Protein AF-A0A351FI81-F1 (afdb_monomer_lite)

pLDDT: mean 90.52, std 5.74, range [72.06, 97.44]

Fo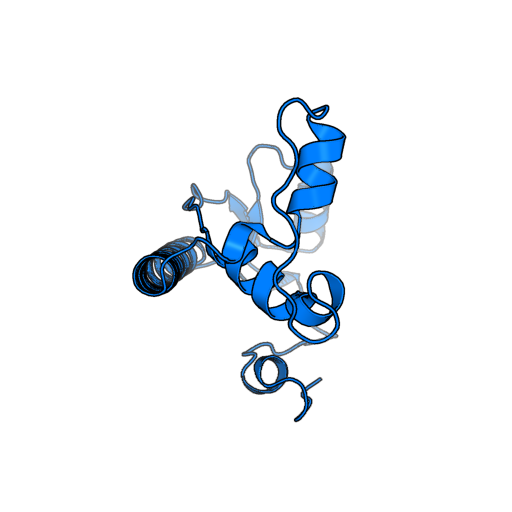ldseek 3Di:
DADPVDPCRVPDPDDDDPPDQQLPFEDEDEPPDDVVVVVVCVVSNHRYDHADDQDDDDAPQVQQVLLVVCVCVQQPVNNDHDDQDPPDDPVVSCVNSVNPSNVPDDPVRNVVRVVVVVVSVVSRVVRCPPGD

Secondary structure (DSSP, 8-state):
--BTTBHHHHS------TT--GGG-EEEE-TTS-HHHHHHHHHTT-EEEEPPPPP----SHHHHHHHHHTHHHHSGGGPPPPPPPTT--HHHHHHHTTTTTTTTS-HHHHHHHHHHHHHHHHHHHHHTTT--

Radius of gyration: 21.52 Å; chains: 1; bounding box: 47×40×48 Å

Sequence (132 aa):
GASEKDPASITAPFHFDPNADISEYTIGYDEEAPEEFLDQLRDMGVRLTEMPEIPRGSSNSLGVDSSAAFDFHVSPDGEEPEPIPEGLEPREARRRGRFRRGRDVLALDYVQSQRRRLILMKEMQEVMDGFD

Structure (mmCIF, N/CA/C/O backbone):
data_AF-A0A351FI81-F1
#
_entry.id   AF-A0A351FI81-F1
#
loop_
_atom_site.group_PDB
_atom_site.id
_atom_site.type_symbol
_atom_site.label_atom_id
_atom_site.label_alt_id
_atom_site.label_comp_id
_atom_site.label_asym_id
_atom_site.label_entity_id
_atom_site.label_seq_id
_atom_site.pdbx_PDB_ins_code
_atom_site.Cartn_x
_atom_site.Cartn_y
_atom_site.Cartn_z
_atom_site.occupancy
_atom_site.B_iso_or_equiv
_atom_site.auth_seq_id
_atom_site.auth_comp_id
_atom_site.auth_asym_id
_atom_site.auth_atom_id
_atom_site.pdbx_PDB_model_num
ATOM 1 N N . GLY A 1 1 ? -8.900 -17.637 -2.680 1.00 72.62 1 GLY A N 1
ATOM 2 C CA . GLY A 1 1 ? -8.629 -19.078 -2.499 1.00 72.62 1 GLY A CA 1
ATOM 3 C C . GLY A 1 1 ? -7.234 -19.380 -3.005 1.00 72.62 1 GLY A C 1
ATOM 4 O O . GLY A 1 1 ? -6.797 -18.684 -3.912 1.00 72.62 1 GLY A O 1
ATOM 5 N N . ALA A 1 2 ? -6.544 -20.354 -2.411 1.00 84.62 2 ALA A N 1
ATOM 6 C CA . ALA A 1 2 ? -5.162 -20.692 -2.763 1.00 84.62 2 ALA A CA 1
ATOM 7 C C . ALA A 1 2 ? -5.049 -21.328 -4.163 1.00 84.62 2 ALA A C 1
ATOM 9 O O . ALA A 1 2 ? -5.944 -22.052 -4.601 1.00 84.62 2 ALA A O 1
ATOM 10 N N . SER A 1 3 ? -3.939 -21.064 -4.851 1.00 87.00 3 SER A N 1
ATOM 11 C CA . SER A 1 3 ? -3.622 -21.553 -6.194 1.00 87.00 3 SER A CA 1
ATOM 12 C C . SER A 1 3 ? -2.135 -21.884 -6.297 1.00 87.00 3 SER A C 1
ATOM 14 O O . SER A 1 3 ? -1.286 -21.035 -6.048 1.00 87.00 3 SER A O 1
ATOM 16 N N . GLU A 1 4 ? -1.797 -23.087 -6.760 1.00 90.25 4 GLU A N 1
ATOM 17 C CA . GLU A 1 4 ? -0.400 -23.494 -6.999 1.00 90.25 4 GLU A CA 1
ATOM 18 C C . GLU A 1 4 ? 0.305 -22.649 -8.072 1.00 90.25 4 GLU A C 1
ATOM 20 O O . GLU A 1 4 ? 1.530 -22.564 -8.102 1.00 90.25 4 GLU A O 1
ATOM 25 N N . LYS A 1 5 ? -0.469 -21.997 -8.949 1.00 91.06 5 LYS A N 1
ATOM 26 C CA . LYS A 1 5 ? 0.050 -21.102 -9.994 1.00 91.06 5 LYS A CA 1
ATOM 27 C C . LYS A 1 5 ? 0.334 -19.688 -9.490 1.00 91.06 5 LYS A C 1
ATOM 29 O O . LYS A 1 5 ? 0.895 -18.891 -10.234 1.00 91.06 5 LYS A O 1
ATOM 34 N N . ASP A 1 6 ? -0.070 -19.379 -8.262 1.00 88.06 6 ASP A N 1
ATOM 35 C CA . ASP A 1 6 ? 0.184 -18.103 -7.606 1.00 88.06 6 ASP A CA 1
ATOM 36 C C . ASP A 1 6 ? 0.756 -18.364 -6.204 1.00 88.06 6 ASP A C 1
ATOM 38 O O . ASP A 1 6 ? -0.003 -18.508 -5.241 1.00 88.06 6 ASP A O 1
ATOM 42 N N . PRO A 1 7 ? 2.092 -18.418 -6.062 1.00 86.75 7 PRO A N 1
ATOM 43 C CA . PRO A 1 7 ? 2.737 -18.674 -4.779 1.00 86.75 7 PRO A CA 1
ATOM 44 C C . PRO A 1 7 ? 2.311 -17.705 -3.668 1.00 86.75 7 PRO A C 1
ATOM 46 O O . PRO A 1 7 ? 2.260 -18.107 -2.506 1.00 86.75 7 PRO A O 1
ATOM 49 N N . ALA A 1 8 ? 1.960 -16.457 -4.007 1.00 85.38 8 ALA A N 1
ATOM 50 C CA . ALA A 1 8 ? 1.520 -15.468 -3.025 1.00 85.38 8 ALA A CA 1
ATOM 51 C C . ALA A 1 8 ? 0.157 -15.827 -2.408 1.00 85.38 8 ALA A C 1
ATOM 53 O O . ALA A 1 8 ? -0.114 -15.479 -1.262 1.00 85.38 8 ALA A O 1
ATOM 54 N N . SER A 1 9 ? -0.682 -16.572 -3.132 1.00 82.69 9 SER A N 1
ATOM 55 C CA . SER A 1 9 ? -1.987 -17.031 -2.642 1.00 82.69 9 SER A CA 1
ATOM 56 C C . SER A 1 9 ? -1.908 -18.188 -1.639 1.00 82.69 9 SER A C 1
ATOM 58 O O . SER A 1 9 ? -2.879 -18.447 -0.931 1.00 82.69 9 SER A O 1
ATOM 60 N N . ILE A 1 10 ? -0.773 -18.894 -1.577 1.00 83.88 10 ILE A N 1
ATOM 61 C CA . ILE A 1 10 ? -0.554 -20.030 -0.666 1.00 83.88 10 ILE A CA 1
ATOM 62 C C . ILE A 1 10 ? -0.067 -19.535 0.696 1.00 83.88 10 ILE A C 1
ATOM 64 O O . ILE A 1 10 ? -0.421 -20.094 1.729 1.00 83.88 10 ILE A O 1
ATOM 68 N N . THR A 1 11 ? 0.753 -18.485 0.698 1.00 81.00 11 THR A N 1
ATOM 69 C CA . THR A 1 11 ? 1.370 -17.932 1.908 1.00 81.00 11 THR A CA 1
ATOM 70 C C . THR A 1 11 ? 0.577 -16.780 2.523 1.00 81.00 11 THR A C 1
ATOM 72 O O . THR A 1 11 ? 1.016 -16.229 3.530 1.00 81.00 11 THR A O 1
ATOM 75 N N . ALA A 1 12 ? -0.566 -16.403 1.940 1.00 77.56 12 ALA A N 1
ATOM 76 C CA . ALA A 1 12 ? -1.411 -15.329 2.447 1.00 77.56 12 ALA A CA 1
ATOM 77 C C . ALA A 1 12 ? -2.018 -15.706 3.816 1.00 77.56 12 ALA A C 1
ATOM 79 O O . ALA A 1 12 ? -2.827 -16.634 3.880 1.00 77.56 12 ALA A O 1
ATOM 80 N N . PRO A 1 13 ? -1.696 -14.984 4.907 1.00 72.06 13 PRO A N 1
ATOM 81 C CA . PRO A 1 13 ? -2.223 -15.265 6.241 1.00 72.06 13 PRO A CA 1
ATOM 82 C C . PRO A 1 13 ? -3.600 -14.607 6.436 1.00 72.06 13 PRO A C 1
ATOM 84 O O . PRO A 1 13 ? -3.820 -13.894 7.408 1.00 72.06 13 PRO A O 1
ATOM 87 N N . PHE A 1 14 ? -4.513 -14.769 5.474 1.00 76.69 14 PHE A N 1
ATOM 88 C CA . PHE A 1 14 ? -5.837 -14.147 5.506 1.00 76.69 14 PHE A CA 1
ATOM 89 C C . PHE A 1 14 ? -6.929 -15.205 5.628 1.00 76.69 14 PHE A C 1
ATOM 91 O O . PHE A 1 14 ? -7.077 -16.074 4.764 1.00 76.69 14 PHE A O 1
ATOM 98 N N . HIS A 1 15 ? -7.722 -15.090 6.688 1.00 76.56 15 HIS A N 1
ATOM 99 C CA . HIS A 1 15 ? -8.878 -15.933 6.945 1.00 76.56 15 HIS A CA 1
ATOM 100 C C . HIS A 1 15 ? -10.138 -15.081 6.817 1.00 76.56 15 HIS A C 1
ATOM 102 O O . HIS A 1 15 ? -10.435 -14.268 7.682 1.00 76.56 15 HIS A O 1
ATOM 108 N N . PHE A 1 16 ? -10.860 -15.249 5.711 1.00 83.31 16 PHE A N 1
ATOM 109 C CA . PHE A 1 16 ? -12.133 -14.566 5.512 1.00 83.31 16 PHE A CA 1
ATOM 110 C C . PHE A 1 16 ? -13.233 -15.255 6.317 1.00 83.31 16 PHE A C 1
ATOM 112 O O . PHE A 1 16 ? -13.508 -16.434 6.076 1.00 83.31 16 PHE A O 1
ATOM 119 N N . ASP A 1 17 ? -13.884 -14.509 7.207 1.00 87.19 17 ASP A N 1
ATOM 120 C CA . ASP A 1 17 ? -15.109 -14.939 7.872 1.00 87.19 17 ASP A CA 1
ATOM 121 C C . ASP A 1 17 ? -16.313 -14.156 7.316 1.00 87.19 17 ASP A C 1
ATOM 123 O O . ASP A 1 17 ? -16.444 -12.960 7.581 1.00 87.19 17 ASP A O 1
ATOM 127 N N . PRO A 1 18 ? -17.206 -14.794 6.536 1.00 88.44 18 PRO A N 1
ATOM 128 C CA . PRO A 1 18 ? -18.402 -14.132 6.022 1.00 88.44 18 PRO A CA 1
ATOM 129 C C . PRO A 1 18 ? -19.435 -13.789 7.105 1.00 88.44 18 PRO A C 1
ATOM 131 O O . PRO A 1 18 ? -20.386 -13.076 6.797 1.00 88.44 18 PRO A O 1
ATOM 134 N N . ASN A 1 19 ? -19.293 -14.313 8.326 1.00 92.38 19 ASN A N 1
ATOM 135 C CA . ASN A 1 19 ? -20.229 -14.100 9.430 1.00 92.38 19 ASN A CA 1
ATOM 136 C C . ASN A 1 19 ? -19.608 -13.305 10.586 1.00 92.38 19 ASN A C 1
ATOM 138 O O . ASN A 1 19 ? -20.131 -13.362 11.697 1.00 92.38 19 ASN A O 1
ATOM 142 N N . ALA A 1 20 ? -18.504 -12.598 10.335 1.00 90.50 20 ALA A N 1
ATOM 143 C CA . ALA A 1 20 ? -17.867 -11.744 11.326 1.00 90.50 20 ALA A CA 1
ATOM 144 C C . ALA A 1 20 ? -18.867 -10.749 11.943 1.00 90.50 20 ALA A C 1
ATOM 146 O O . ALA A 1 20 ? -19.571 -10.035 11.222 1.00 90.50 20 ALA A O 1
ATOM 147 N N . ASP A 1 21 ? -18.908 -10.693 13.275 1.00 93.19 21 ASP A N 1
ATOM 148 C CA . ASP A 1 21 ? -19.670 -9.690 14.013 1.00 93.19 21 ASP A CA 1
ATOM 149 C C . ASP A 1 21 ? -18.814 -8.436 14.188 1.00 93.19 21 ASP A C 1
ATOM 151 O O . ASP A 1 21 ? -17.853 -8.411 14.956 1.00 93.19 21 ASP A O 1
ATOM 155 N N . ILE A 1 22 ? -19.168 -7.381 13.457 1.00 92.31 22 ILE A N 1
ATOM 156 C CA . ILE A 1 22 ? -18.374 -6.152 13.441 1.00 92.31 22 ILE A CA 1
ATOM 157 C C . ILE A 1 22 ? -18.393 -5.424 14.787 1.00 92.31 22 ILE A C 1
ATOM 159 O O . ILE A 1 22 ? -17.530 -4.586 15.033 1.00 92.31 22 ILE A O 1
ATOM 163 N N . SER A 1 23 ? -19.372 -5.711 15.652 1.00 95.12 23 SER A N 1
ATOM 164 C CA . SER A 1 23 ? -19.467 -5.077 16.969 1.00 95.12 23 SER A CA 1
ATOM 165 C C . SER A 1 23 ? -18.331 -5.498 17.909 1.00 95.12 23 SER A C 1
ATOM 167 O O . SER A 1 23 ? -18.025 -4.800 18.875 1.00 95.12 23 SER A O 1
ATOM 169 N N . GLU A 1 24 ? -17.645 -6.603 17.601 1.00 95.00 24 GLU A N 1
ATOM 170 C CA . GLU A 1 24 ? -16.457 -7.041 18.331 1.00 95.00 24 GLU A CA 1
ATOM 171 C C . GLU A 1 24 ? -15.183 -6.293 17.896 1.00 95.00 24 GLU A C 1
ATOM 173 O O . GLU A 1 24 ? -14.174 -6.351 18.602 1.00 95.00 24 GLU A O 1
ATOM 178 N N . TYR A 1 25 ? -15.214 -5.548 16.786 1.00 95.00 25 TYR A N 1
ATOM 179 C CA . TYR A 1 25 ? -14.032 -4.906 16.210 1.00 95.00 25 TYR A CA 1
ATOM 180 C C . TYR A 1 25 ? -13.719 -3.525 16.785 1.00 95.00 25 TYR A C 1
ATOM 182 O 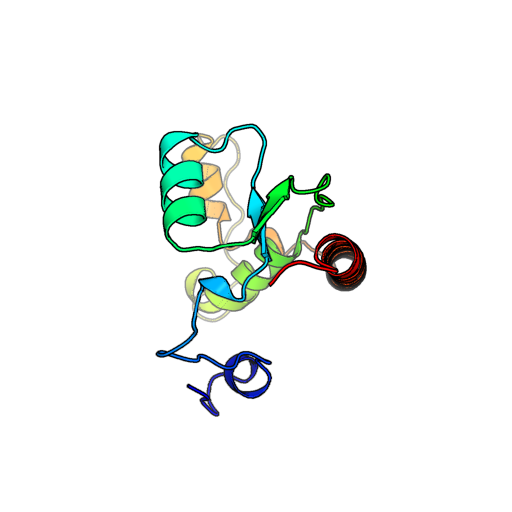O . TYR A 1 25 ? -14.598 -2.767 17.212 1.00 95.00 25 TYR A O 1
ATOM 190 N N . THR A 1 26 ? -12.427 -3.204 16.766 1.00 96.88 26 THR A N 1
ATOM 191 C CA . THR A 1 26 ? -11.853 -1.889 17.045 1.00 96.88 26 THR A CA 1
ATOM 192 C C . THR A 1 26 ? -11.403 -1.253 15.736 1.00 96.88 26 THR A C 1
ATOM 194 O O . THR A 1 26 ? -10.345 -1.578 15.201 1.00 96.88 26 THR A O 1
ATOM 197 N N . ILE A 1 27 ? -12.218 -0.341 15.207 1.00 96.69 27 ILE A N 1
ATOM 198 C CA . ILE A 1 27 ? -11.979 0.309 13.917 1.00 96.69 27 ILE A CA 1
ATOM 199 C C . ILE A 1 27 ? -11.328 1.678 14.129 1.00 96.69 27 ILE A C 1
ATOM 201 O O . ILE A 1 27 ? -11.848 2.543 14.840 1.00 96.69 27 ILE A O 1
ATOM 205 N N . GLY A 1 28 ? -10.189 1.865 13.465 1.00 96.50 28 GLY A N 1
ATOM 206 C CA . GLY A 1 28 ? -9.472 3.130 13.392 1.00 96.50 28 GLY A CA 1
ATOM 207 C C . GLY A 1 28 ? -10.152 4.147 12.473 1.00 96.50 28 GLY A C 1
ATOM 208 O O . GLY A 1 28 ? -10.575 3.788 11.373 1.00 96.50 28 GLY A O 1
ATOM 209 N N . TYR A 1 29 ? -10.218 5.418 12.877 1.00 96.12 29 TYR A N 1
ATOM 210 C CA . TYR A 1 29 ? -10.669 6.518 12.014 1.00 96.12 29 TYR A CA 1
ATOM 211 C C . TYR A 1 29 ? -9.669 7.680 11.974 1.00 96.12 29 TYR A C 1
ATOM 213 O O . TYR A 1 29 ? -8.921 7.901 12.920 1.00 96.12 29 TYR A O 1
ATOM 221 N N . ASP A 1 30 ? -9.658 8.411 10.861 1.00 93.69 30 ASP A N 1
ATOM 222 C CA . ASP A 1 30 ? -8.872 9.638 10.670 1.00 93.69 30 ASP A CA 1
ATOM 223 C C . ASP A 1 30 ? -9.718 10.879 11.016 1.00 93.69 30 ASP A C 1
ATOM 225 O O . ASP A 1 30 ? -10.947 10.819 10.949 1.00 93.69 30 ASP A O 1
ATOM 229 N N . GLU A 1 31 ? -9.084 12.006 11.353 1.00 91.50 31 GLU A N 1
ATOM 230 C CA . GLU A 1 31 ? -9.749 13.281 11.670 1.00 91.50 31 GLU A CA 1
ATOM 231 C C . GLU A 1 31 ? -10.694 13.773 10.556 1.00 91.50 31 GLU A C 1
ATOM 233 O O . GLU A 1 31 ? -11.678 14.462 10.828 1.00 91.50 31 GLU A O 1
ATOM 238 N N . GLU A 1 32 ? -10.423 13.418 9.296 1.00 94.81 32 GLU A N 1
ATOM 239 C CA . GLU A 1 32 ? -11.253 13.791 8.144 1.00 94.81 32 GLU A CA 1
ATOM 240 C C . GLU A 1 32 ? -12.473 12.867 7.936 1.00 94.81 32 GLU A C 1
ATOM 242 O O . GLU A 1 32 ? -13.247 13.058 6.989 1.00 94.81 32 GLU A O 1
ATOM 247 N N . ALA A 1 33 ? -12.665 11.850 8.785 1.00 95.44 33 ALA A N 1
ATOM 248 C CA . ALA A 1 33 ? -13.771 10.908 8.659 1.00 95.44 33 ALA A CA 1
ATOM 249 C C . ALA A 1 33 ? -15.139 11.611 8.831 1.00 95.44 33 ALA A C 1
ATOM 251 O O . ALA A 1 33 ? -15.343 12.343 9.800 1.00 95.44 33 ALA A O 1
ATOM 252 N N . PRO A 1 34 ? -16.116 11.386 7.929 1.00 97.25 34 PRO A N 1
ATOM 253 C CA . PRO A 1 34 ? -17.440 11.993 8.059 1.00 97.25 34 PRO A CA 1
ATOM 254 C C . PRO A 1 34 ? -18.165 11.525 9.329 1.00 97.25 34 PRO A C 1
ATOM 256 O O . PRO A 1 34 ? -18.371 10.325 9.505 1.00 97.25 34 PRO A O 1
ATOM 259 N N . GLU A 1 35 ? -18.632 12.456 10.167 1.00 96.38 35 GLU A N 1
ATOM 260 C CA . GLU A 1 35 ? -19.274 12.109 11.449 1.00 96.38 35 GLU A CA 1
ATOM 261 C C . GLU A 1 35 ? -20.506 11.209 11.267 1.00 96.38 35 GLU A C 1
ATOM 263 O O . GLU A 1 35 ? -20.660 10.230 11.986 1.00 96.38 35 GLU A O 1
ATOM 268 N N . GLU A 1 36 ? -21.327 11.452 10.237 1.00 97.00 36 GLU A N 1
ATOM 269 C CA . GLU A 1 36 ? -22.502 10.613 9.940 1.00 97.00 36 GLU A CA 1
ATOM 270 C C . GLU A 1 36 ? -22.134 9.139 9.687 1.00 97.00 36 GLU A C 1
ATOM 272 O O . GLU A 1 36 ? -22.928 8.240 9.963 1.00 97.00 36 GLU A O 1
ATOM 277 N N . PHE A 1 37 ? -20.934 8.873 9.158 1.00 96.50 37 PHE A N 1
ATOM 278 C CA . PHE A 1 37 ? -20.435 7.513 8.958 1.00 96.50 37 PHE A CA 1
ATOM 279 C C . PHE A 1 37 ? -19.967 6.892 10.279 1.00 96.50 37 PHE A C 1
ATOM 281 O O . PHE A 1 37 ? -20.266 5.728 10.547 1.00 96.50 37 PHE A O 1
ATOM 288 N N . LEU A 1 38 ? -19.284 7.672 11.123 1.00 97.19 38 LEU A N 1
ATOM 289 C CA . LEU A 1 38 ? -18.869 7.226 12.453 1.00 97.19 38 LEU A CA 1
ATOM 290 C C . LEU A 1 38 ? -20.084 6.903 13.328 1.00 97.19 38 LEU A C 1
ATOM 292 O O . LEU A 1 38 ? -20.099 5.861 13.975 1.00 97.19 38 LEU A O 1
ATOM 296 N N . ASP A 1 39 ? -21.128 7.730 13.293 1.00 97.31 39 ASP A N 1
ATOM 297 C CA . ASP A 1 39 ? -22.369 7.501 14.038 1.00 97.31 39 ASP A CA 1
ATOM 298 C C . ASP A 1 39 ? -23.038 6.176 13.659 1.00 97.31 39 ASP A C 1
ATOM 300 O O . ASP A 1 39 ? -23.419 5.408 14.539 1.00 97.31 39 ASP A O 1
ATOM 304 N N . GLN A 1 40 ? -23.094 5.839 12.366 1.00 96.81 40 GLN A N 1
ATOM 305 C CA . GLN A 1 40 ? -23.625 4.544 11.929 1.00 96.81 40 GLN A CA 1
ATOM 306 C C . GLN A 1 40 ? -22.806 3.366 12.469 1.00 96.81 40 GLN A C 1
ATOM 308 O O . GLN A 1 40 ? -23.380 2.362 12.887 1.00 96.81 40 GLN A O 1
ATOM 313 N N . LEU A 1 41 ? -21.475 3.476 12.501 1.00 96.19 41 LEU A N 1
ATOM 314 C CA . LEU A 1 41 ? -20.621 2.434 13.078 1.00 96.19 41 LEU A CA 1
ATOM 315 C C . LEU A 1 41 ? -20.832 2.306 14.594 1.00 96.19 41 LEU A C 1
ATOM 317 O O . LEU A 1 41 ? -20.896 1.187 15.108 1.00 96.19 41 LEU A O 1
ATOM 321 N N . ARG A 1 42 ? -21.006 3.428 15.306 1.00 95.75 42 ARG A N 1
ATOM 322 C CA . ARG A 1 42 ? -21.351 3.423 16.737 1.00 95.75 42 ARG A CA 1
ATOM 323 C C . ARG A 1 42 ? -22.704 2.748 16.979 1.00 95.75 42 ARG A C 1
ATOM 325 O O . ARG A 1 42 ? -22.805 1.923 17.885 1.00 95.75 42 ARG A O 1
ATOM 332 N N . ASP A 1 43 ? -23.714 3.036 16.156 1.00 96.50 43 ASP A N 1
ATOM 333 C CA . ASP A 1 43 ? -25.045 2.410 16.233 1.00 96.50 43 ASP A CA 1
ATOM 334 C C . ASP A 1 43 ? -24.996 0.896 15.975 1.00 96.50 43 ASP A C 1
ATOM 336 O O . ASP A 1 43 ? -25.789 0.135 16.533 1.00 96.50 43 ASP A O 1
ATOM 340 N N . MET A 1 44 ? -24.034 0.441 15.167 1.00 95.38 44 MET A N 1
ATOM 341 C CA . MET A 1 44 ? -23.747 -0.978 14.938 1.00 95.38 44 MET A CA 1
ATOM 342 C C . MET A 1 44 ? -22.932 -1.630 16.069 1.00 95.38 44 MET A C 1
ATOM 344 O O . MET A 1 44 ? -22.656 -2.826 16.005 1.00 95.38 44 MET A O 1
ATOM 348 N N . GLY A 1 45 ? -22.564 -0.878 17.111 1.00 95.75 45 GLY A N 1
ATOM 349 C CA . GLY A 1 45 ? -21.844 -1.378 18.282 1.00 95.75 45 GLY A CA 1
ATOM 350 C C . GLY A 1 45 ? -20.324 -1.452 18.124 1.00 95.75 45 GLY A C 1
ATOM 351 O O . GLY A 1 45 ? -19.666 -2.032 18.982 1.00 95.75 45 GLY A O 1
ATOM 352 N N . VAL A 1 46 ? -19.758 -0.872 17.063 1.00 97.38 46 VAL A N 1
ATOM 353 C CA . VAL A 1 46 ? -18.311 -0.890 16.799 1.00 97.38 46 VAL A CA 1
ATOM 354 C C . VAL A 1 46 ? -17.559 -0.026 17.811 1.00 97.38 46 VAL A C 1
ATOM 356 O O . VAL A 1 46 ? -17.985 1.083 18.151 1.00 97.38 46 VAL A O 1
ATOM 359 N N . ARG A 1 47 ? -16.379 -0.483 18.243 1.00 97.44 47 ARG A N 1
ATOM 360 C CA . ARG A 1 47 ? -15.445 0.350 19.009 1.00 97.44 47 ARG A CA 1
ATOM 361 C C . ARG A 1 47 ? -14.638 1.216 18.049 1.00 97.44 47 ARG A C 1
ATOM 363 O O . ARG A 1 47 ? -13.862 0.702 17.256 1.00 97.44 47 ARG A O 1
ATOM 370 N N . LEU A 1 48 ? -14.811 2.531 18.125 1.00 97.31 48 LEU A N 1
ATOM 371 C CA . LEU A 1 48 ? -14.053 3.482 17.310 1.00 97.31 48 LEU A CA 1
ATOM 372 C C . LEU A 1 48 ? -12.881 4.053 18.101 1.00 97.31 48 LEU A C 1
ATOM 374 O O . LEU A 1 48 ? -13.030 4.397 19.274 1.00 97.31 48 LEU A O 1
ATOM 378 N N . THR A 1 49 ? -11.721 4.165 17.464 1.00 96.81 49 THR A N 1
ATOM 379 C CA . THR A 1 49 ? -10.522 4.797 18.031 1.00 96.81 49 THR A CA 1
ATOM 380 C C . THR A 1 49 ? -9.838 5.636 16.959 1.00 96.81 49 THR A C 1
ATOM 382 O O . THR A 1 49 ? -9.796 5.248 15.797 1.00 96.81 49 THR A O 1
ATOM 385 N N . GLU A 1 50 ? -9.339 6.810 17.327 1.00 95.88 50 GLU A N 1
ATOM 386 C CA . GLU A 1 50 ? -8.611 7.674 16.399 1.00 95.88 50 GLU A CA 1
ATOM 387 C C . GLU A 1 50 ? -7.277 7.025 16.003 1.00 95.88 50 GLU A C 1
ATOM 389 O O . GLU A 1 50 ? -6.559 6.486 16.851 1.00 95.88 50 GLU A O 1
ATOM 394 N N . MET A 1 51 ? -6.956 7.044 14.711 1.00 95.38 51 MET A N 1
ATOM 395 C CA . MET A 1 51 ? -5.736 6.442 14.187 1.00 95.38 51 MET A CA 1
ATOM 396 C C . MET A 1 51 ? -4.505 7.262 14.587 1.00 95.38 51 MET A C 1
ATOM 398 O O . MET A 1 51 ? -4.492 8.480 14.398 1.00 95.38 51 MET A O 1
ATOM 402 N N . PRO A 1 52 ? -3.423 6.618 15.060 1.00 93.06 52 PRO A N 1
ATOM 403 C CA . PRO A 1 52 ? -2.145 7.295 15.217 1.00 93.06 52 PRO A CA 1
ATOM 404 C C . PRO A 1 52 ? -1.579 7.703 13.854 1.00 93.06 52 PRO A C 1
ATOM 406 O O . PRO A 1 52 ? -1.978 7.187 12.806 1.00 93.06 52 PRO A O 1
ATOM 409 N N . GLU A 1 53 ? -0.561 8.565 13.863 1.00 92.44 53 GLU A N 1
ATOM 410 C CA . GLU A 1 53 ? 0.188 8.859 12.644 1.00 92.44 53 GLU A CA 1
ATOM 411 C C . GLU A 1 53 ? 0.788 7.571 12.054 1.00 92.44 53 GLU A C 1
ATOM 413 O O . GLU A 1 53 ? 1.581 6.867 12.681 1.00 92.44 53 GLU A O 1
ATOM 418 N N . ILE A 1 54 ? 0.404 7.273 10.814 1.00 92.50 54 ILE A N 1
ATOM 419 C CA . ILE A 1 54 ? 0.830 6.071 10.102 1.00 92.50 54 ILE A CA 1
ATOM 420 C C . ILE A 1 54 ? 2.206 6.311 9.461 1.00 92.50 54 ILE A C 1
ATOM 422 O O . ILE A 1 54 ? 2.395 7.325 8.773 1.00 92.50 54 ILE A O 1
ATOM 426 N N . PRO A 1 55 ? 3.167 5.376 9.595 1.00 94.69 55 PRO A N 1
ATOM 427 C CA . PRO A 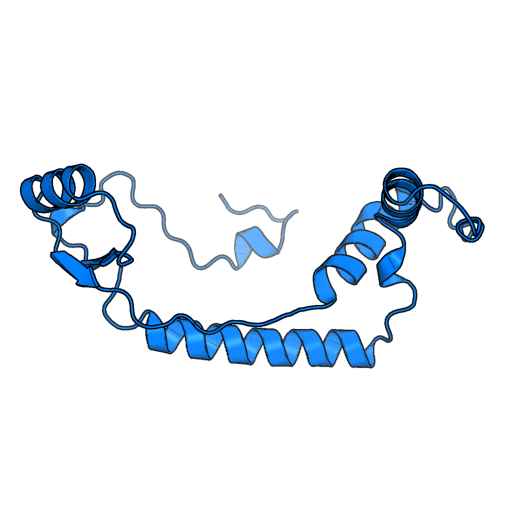1 55 ? 4.492 5.550 9.025 1.00 94.69 55 PRO A CA 1
ATOM 428 C C . PRO A 1 55 ? 4.427 5.615 7.494 1.00 94.69 55 PRO A C 1
ATOM 430 O O . PRO A 1 55 ? 3.689 4.880 6.829 1.00 94.69 55 PRO A O 1
ATOM 433 N N . ARG A 1 56 ? 5.234 6.505 6.908 1.00 92.19 56 ARG A N 1
ATOM 434 C CA . ARG A 1 56 ? 5.293 6.732 5.458 1.00 92.19 56 ARG A CA 1
ATOM 435 C C . ARG A 1 56 ? 6.630 6.276 4.898 1.00 92.19 56 ARG A C 1
ATOM 437 O O . ARG A 1 56 ? 7.687 6.568 5.448 1.00 92.19 56 ARG A O 1
ATOM 444 N N . GLY A 1 57 ? 6.593 5.630 3.738 1.00 87.88 57 GLY A N 1
ATOM 445 C CA . GLY A 1 57 ? 7.796 5.214 3.028 1.00 87.88 57 GLY A CA 1
ATOM 446 C C . GLY A 1 57 ? 7.671 5.358 1.520 1.00 87.88 57 GLY A C 1
ATOM 447 O O . GLY A 1 57 ? 6.583 5.497 0.965 1.00 87.88 57 GLY A O 1
ATOM 448 N N . SER A 1 58 ? 8.817 5.308 0.847 1.00 83.44 58 SER A N 1
ATOM 449 C CA . SER A 1 58 ? 8.899 5.226 -0.610 1.00 83.44 58 SER A CA 1
ATOM 450 C C . SER A 1 58 ? 9.649 3.962 -1.019 1.00 83.44 58 SER A C 1
ATOM 452 O O . SER A 1 58 ? 10.490 3.445 -0.280 1.00 83.44 58 SER A O 1
ATOM 454 N N . SER A 1 59 ? 9.329 3.444 -2.201 1.00 83.88 59 SER A N 1
ATOM 455 C CA . SER A 1 59 ? 9.948 2.244 -2.754 1.00 83.88 59 SER A CA 1
ATOM 456 C C . SER A 1 59 ? 10.150 2.406 -4.257 1.00 83.88 59 SER A C 1
ATOM 458 O O . SER A 1 59 ? 9.303 2.965 -4.953 1.00 83.88 59 SER A O 1
ATOM 460 N N . ASN A 1 60 ? 11.275 1.898 -4.758 1.00 82.06 60 ASN A N 1
ATOM 461 C CA . ASN A 1 60 ? 11.551 1.787 -6.193 1.00 82.06 60 ASN A CA 1
ATOM 462 C C . ASN A 1 60 ? 11.060 0.451 -6.784 1.00 82.06 60 ASN A C 1
ATOM 464 O O . ASN A 1 60 ? 11.114 0.259 -8.000 1.00 82.06 60 ASN A O 1
ATOM 468 N N . SER A 1 61 ? 10.564 -0.463 -5.943 1.00 88.12 61 SER A N 1
ATOM 469 C CA . SER A 1 61 ? 10.283 -1.852 -6.308 1.00 88.12 61 SER A CA 1
ATOM 470 C C . SER A 1 61 ? 9.201 -1.966 -7.371 1.00 88.12 61 SER A C 1
ATOM 472 O O . SER A 1 61 ? 9.352 -2.754 -8.294 1.00 88.12 61 SER A O 1
ATOM 474 N N . LEU A 1 62 ? 8.190 -1.091 -7.344 1.00 88.00 62 LEU A N 1
ATOM 475 C CA . LEU A 1 62 ? 7.119 -1.105 -8.342 1.00 88.00 62 LEU A CA 1
ATOM 476 C C . LEU A 1 62 ? 7.641 -0.915 -9.777 1.00 88.00 62 LEU A C 1
ATOM 478 O O . LEU A 1 62 ? 7.087 -1.485 -10.710 1.00 88.00 62 LEU A O 1
ATOM 482 N N . GLY A 1 63 ? 8.702 -0.124 -9.971 1.00 90.00 63 GLY A N 1
ATOM 483 C CA . GLY A 1 63 ? 9.322 0.049 -11.287 1.00 90.00 63 GLY A CA 1
ATOM 484 C C . GLY A 1 63 ? 10.028 -1.219 -11.766 1.00 90.00 63 GLY A C 1
ATOM 485 O O . GLY A 1 63 ? 9.873 -1.596 -12.925 1.00 90.00 63 GLY A O 1
ATOM 486 N N . VAL A 1 64 ? 10.751 -1.881 -10.860 1.00 92.81 64 VAL A N 1
ATOM 487 C CA . VAL A 1 64 ? 11.461 -3.146 -11.106 1.00 92.81 64 VAL A CA 1
ATOM 488 C C . VAL A 1 64 ? 10.477 -4.273 -11.410 1.00 92.81 64 VAL A C 1
ATOM 490 O O . VAL A 1 64 ? 10.587 -4.902 -12.459 1.00 92.81 64 VAL A O 1
ATOM 493 N N . ASP A 1 65 ? 9.465 -4.457 -10.563 1.00 92.12 65 ASP A N 1
ATOM 494 C CA . ASP A 1 65 ? 8.449 -5.503 -10.712 1.00 92.12 65 ASP A CA 1
ATOM 495 C C . ASP A 1 65 ? 7.635 -5.311 -11.995 1.00 92.12 65 ASP A C 1
ATOM 497 O O . ASP A 1 65 ? 7.372 -6.262 -12.724 1.00 92.12 65 ASP A O 1
ATOM 501 N N . SER A 1 66 ? 7.289 -4.061 -12.319 1.00 91.88 66 SER A N 1
ATOM 502 C CA . SER A 1 66 ? 6.615 -3.695 -13.567 1.00 91.88 66 SER A CA 1
ATOM 503 C C . SER A 1 66 ? 7.463 -4.049 -14.794 1.00 91.88 66 SER A C 1
ATOM 505 O O . SER A 1 66 ? 6.960 -4.642 -15.747 1.00 91.88 66 SER A O 1
ATOM 507 N N . SER A 1 67 ? 8.762 -3.740 -14.776 1.00 91.00 67 SER A N 1
ATOM 508 C CA . SER A 1 67 ? 9.668 -4.108 -15.867 1.00 91.00 67 SER A CA 1
ATOM 509 C C . SER A 1 67 ? 9.840 -5.620 -16.002 1.00 91.00 67 SER A C 1
ATOM 511 O O . SER A 1 67 ? 9.797 -6.117 -17.121 1.00 91.00 67 SER A O 1
ATOM 513 N N . ALA A 1 68 ? 9.962 -6.354 -14.894 1.00 90.81 68 ALA A N 1
ATOM 514 C CA . ALA A 1 68 ? 10.061 -7.813 -14.913 1.00 90.81 68 ALA A CA 1
ATOM 515 C C . ALA A 1 68 ? 8.764 -8.482 -15.404 1.00 90.81 68 ALA A C 1
ATOM 517 O O . ALA A 1 68 ? 8.811 -9.423 -16.192 1.00 90.81 68 ALA A O 1
ATOM 518 N N . ALA A 1 69 ? 7.601 -7.984 -14.975 1.00 91.69 69 ALA A N 1
ATOM 519 C CA . ALA A 1 69 ? 6.303 -8.550 -15.337 1.00 91.69 69 ALA A CA 1
ATOM 520 C C . ALA A 1 69 ? 5.921 -8.296 -16.800 1.00 91.69 69 ALA A C 1
ATOM 522 O O . ALA A 1 69 ? 5.255 -9.129 -17.405 1.00 91.69 69 ALA A O 1
ATOM 523 N N . PHE A 1 70 ? 6.321 -7.155 -17.367 1.00 91.25 70 PHE A N 1
ATOM 524 C CA . PHE A 1 70 ? 5.907 -6.724 -18.705 1.00 91.25 70 PHE A CA 1
ATOM 525 C C . PHE A 1 70 ? 7.049 -6.705 -19.722 1.00 91.25 70 PHE A C 1
ATOM 527 O O . PHE A 1 70 ? 6.896 -6.103 -20.787 1.00 91.25 70 PHE A O 1
ATOM 534 N N . ASP A 1 71 ? 8.172 -7.367 -19.435 1.00 87.38 71 ASP A N 1
ATOM 535 C CA . ASP A 1 71 ? 9.327 -7.373 -20.334 1.00 87.38 71 ASP A CA 1
ATOM 536 C C . ASP A 1 71 ? 8.953 -7.883 -21.731 1.00 87.38 71 ASP A C 1
ATOM 538 O O . ASP A 1 71 ? 9.195 -7.208 -22.727 1.00 87.38 71 ASP A O 1
ATOM 542 N N . PHE A 1 72 ? 8.191 -8.981 -21.791 1.00 87.56 72 PHE A N 1
ATOM 543 C CA . PHE A 1 72 ? 7.668 -9.558 -23.036 1.00 87.56 72 PHE A CA 1
ATOM 544 C C . PHE A 1 72 ? 6.853 -8.570 -23.893 1.00 87.56 72 PHE A C 1
ATOM 546 O O . PHE A 1 72 ? 6.719 -8.757 -25.099 1.00 87.56 72 PHE A O 1
ATOM 553 N N . HIS A 1 73 ? 6.256 -7.544 -23.276 1.00 86.25 73 HIS A N 1
ATOM 554 C CA . HIS A 1 73 ? 5.450 -6.542 -23.968 1.00 86.25 73 HIS A CA 1
ATOM 555 C C . HIS A 1 73 ? 6.302 -5.394 -24.521 1.00 86.25 73 HIS A C 1
ATOM 557 O O . HIS A 1 73 ? 5.975 -4.840 -25.569 1.00 86.25 73 HIS A O 1
ATOM 563 N N . VAL A 1 74 ? 7.368 -5.004 -23.816 1.00 85.69 74 VAL A N 1
ATOM 564 C CA . VAL A 1 74 ? 8.242 -3.893 -24.233 1.00 85.69 74 VAL A CA 1
ATOM 565 C C . VAL A 1 74 ? 9.458 -4.331 -25.037 1.00 85.69 74 VAL A C 1
ATOM 567 O O . VAL A 1 74 ? 10.025 -3.491 -25.730 1.00 85.69 74 VAL A O 1
ATOM 570 N N . SER A 1 75 ? 9.825 -5.602 -24.931 1.00 85.62 75 SER A N 1
ATOM 571 C CA . SER A 1 75 ? 10.960 -6.271 -25.559 1.00 85.62 75 SER A CA 1
ATOM 572 C C . SER A 1 75 ? 10.467 -7.608 -26.140 1.00 85.62 75 SER A C 1
ATOM 574 O O . SER A 1 75 ? 10.798 -8.679 -25.622 1.00 85.62 75 SER A O 1
ATOM 576 N N . PRO A 1 76 ? 9.581 -7.582 -27.159 1.00 80.88 76 PRO A N 1
ATOM 577 C CA . PRO A 1 76 ? 9.205 -8.811 -27.849 1.00 80.88 76 PRO A CA 1
ATOM 578 C C . PRO A 1 76 ? 10.483 -9.454 -28.404 1.00 80.88 76 PRO A C 1
ATOM 580 O O . PRO A 1 76 ? 11.372 -8.755 -28.881 1.00 80.88 76 PRO A O 1
ATOM 583 N N . ASP A 1 77 ? 10.609 -10.770 -28.254 1.00 85.44 77 ASP A N 1
ATOM 584 C CA . ASP A 1 77 ? 11.790 -11.551 -28.661 1.00 85.44 77 ASP A CA 1
ATOM 585 C C . ASP A 1 77 ? 13.089 -11.270 -27.871 1.00 85.44 77 ASP A C 1
ATOM 587 O O . ASP A 1 77 ? 14.141 -11.826 -28.185 1.00 85.44 77 ASP A O 1
ATOM 591 N N . GLY A 1 78 ? 13.016 -10.481 -26.790 1.00 79.31 78 GLY A N 1
ATOM 592 C CA . GLY A 1 78 ? 14.158 -10.168 -25.921 1.00 79.31 78 GLY A CA 1
ATOM 593 C C . GLY A 1 78 ? 15.081 -9.074 -26.466 1.00 79.31 78 GLY A C 1
ATOM 594 O O . GLY A 1 78 ? 16.161 -8.856 -25.915 1.00 79.31 78 GLY A O 1
ATOM 595 N N . GLU A 1 79 ? 14.674 -8.382 -27.533 1.00 83.69 79 GLU A N 1
ATOM 596 C CA . GLU A 1 79 ? 15.413 -7.245 -28.079 1.00 83.69 79 GLU A CA 1
ATOM 597 C C . GLU A 1 79 ? 15.231 -6.006 -27.204 1.00 83.69 79 GLU A C 1
ATOM 599 O O . GLU A 1 79 ? 14.105 -5.577 -26.925 1.00 83.69 79 GLU A O 1
ATOM 604 N N . GLU A 1 80 ? 16.339 -5.421 -26.749 1.00 79.44 80 GLU A N 1
ATOM 605 C CA . GLU A 1 80 ? 16.284 -4.254 -25.880 1.00 79.44 80 GLU A CA 1
ATOM 606 C C . GLU A 1 80 ? 15.559 -3.095 -26.583 1.00 79.44 80 GLU A C 1
ATOM 608 O O . GLU A 1 80 ? 15.907 -2.734 -27.710 1.00 79.44 80 GLU A O 1
ATOM 613 N N . PRO A 1 81 ? 14.531 -2.500 -25.954 1.00 80.38 81 PRO A N 1
ATOM 614 C CA . PRO A 1 81 ? 13.787 -1.443 -26.603 1.00 80.38 81 PRO A CA 1
ATOM 615 C C . PRO A 1 81 ? 14.631 -0.182 -26.779 1.00 80.38 81 PRO A C 1
ATOM 617 O O . PRO A 1 81 ? 15.266 0.277 -25.831 1.00 80.38 81 PRO A O 1
ATOM 620 N N . GLU A 1 82 ? 14.490 0.458 -27.942 1.00 83.12 82 GLU A N 1
ATOM 621 C CA . GLU A 1 82 ? 15.078 1.771 -28.222 1.00 83.12 82 GLU A CA 1
ATOM 622 C C . GLU A 1 82 ? 14.824 2.776 -27.080 1.00 83.12 82 GLU A C 1
ATOM 624 O O . GLU A 1 82 ? 13.713 2.797 -26.504 1.00 83.12 82 GLU A O 1
ATOM 629 N N . PRO A 1 83 ? 15.815 3.634 -26.763 1.00 83.88 83 PRO A N 1
ATOM 630 C CA . PRO A 1 83 ? 15.698 4.624 -25.708 1.00 83.88 83 PRO A CA 1
ATOM 631 C C . PRO A 1 83 ? 14.517 5.556 -25.977 1.00 83.88 83 PRO A C 1
ATOM 633 O O . PRO A 1 83 ? 14.112 5.811 -27.114 1.00 83.88 83 PRO A O 1
ATOM 636 N N . ILE A 1 84 ? 13.923 6.066 -24.900 1.00 85.06 84 ILE A N 1
ATOM 637 C CA . ILE A 1 84 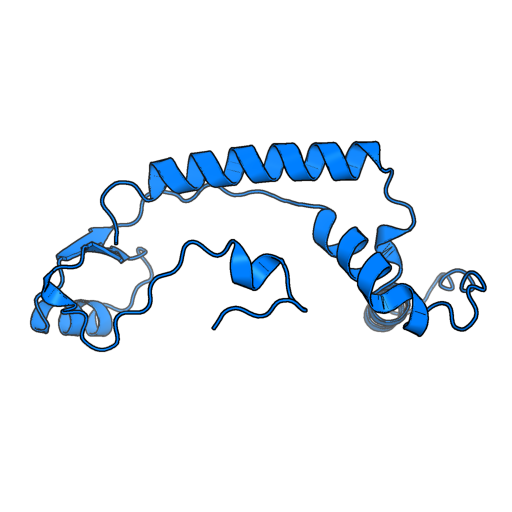? 12.804 7.000 -25.019 1.00 85.06 84 ILE A CA 1
ATOM 638 C C . ILE A 1 84 ? 13.347 8.307 -25.613 1.00 85.06 84 ILE A C 1
ATOM 640 O O . ILE A 1 84 ? 14.260 8.877 -25.017 1.00 85.06 84 ILE A O 1
ATOM 644 N N . PRO A 1 85 ? 12.792 8.804 -26.736 1.00 87.81 85 PRO A N 1
ATOM 645 C CA . PRO A 1 85 ? 13.239 10.060 -27.325 1.00 87.81 85 PRO A CA 1
ATOM 646 C C . PRO A 1 85 ? 13.176 11.225 -26.335 1.00 87.81 85 PRO A C 1
ATOM 648 O O . PRO A 1 85 ? 12.221 11.351 -25.561 1.00 87.81 85 PRO A O 1
ATOM 651 N N . GLU A 1 86 ? 14.177 12.098 -26.393 1.00 88.06 86 GLU A N 1
ATOM 652 C CA . GLU A 1 86 ? 14.191 13.348 -25.637 1.00 88.06 86 GLU A CA 1
ATOM 653 C C . GLU A 1 86 ? 13.168 14.351 -26.201 1.00 88.06 86 GLU A C 1
ATOM 655 O O . GLU A 1 86 ? 12.753 14.266 -27.357 1.00 88.06 86 GLU A O 1
ATOM 660 N N . GLY A 1 87 ? 12.734 15.311 -25.377 1.00 90.69 87 GLY A N 1
ATOM 661 C CA . GLY A 1 87 ? 11.835 16.394 -25.807 1.00 90.69 87 GLY A CA 1
ATOM 662 C C . GLY A 1 87 ? 10.364 16.004 -26.000 1.00 90.69 87 GLY A C 1
ATOM 663 O O . GLY A 1 87 ? 9.580 16.817 -26.483 1.00 90.69 87 GLY A O 1
ATOM 664 N N . LEU A 1 88 ? 9.966 14.787 -25.620 1.00 90.94 88 LEU A N 1
ATOM 665 C CA . LEU A 1 88 ? 8.561 14.377 -25.636 1.00 90.94 88 LEU A CA 1
ATOM 666 C C . LEU A 1 88 ? 7.734 15.133 -24.590 1.00 90.94 88 LEU A C 1
ATOM 668 O O . LEU A 1 88 ? 8.188 15.387 -23.472 1.00 90.94 88 LEU A O 1
ATOM 672 N N . GLU A 1 89 ? 6.464 15.372 -24.916 1.00 95.88 89 GLU A N 1
ATOM 673 C CA . GLU A 1 89 ? 5.475 15.858 -23.955 1.00 95.88 89 GLU A CA 1
ATOM 674 C C . GLU A 1 89 ? 5.412 14.944 -22.711 1.00 95.88 89 GLU A C 1
ATOM 676 O O . GLU A 1 89 ? 5.446 13.711 -22.849 1.00 95.88 89 GLU A O 1
ATOM 681 N N . PRO A 1 90 ? 5.241 15.482 -21.484 1.00 91.06 90 PRO A N 1
ATOM 682 C CA . PRO A 1 90 ? 5.352 14.700 -20.248 1.00 91.06 90 PRO A CA 1
ATOM 683 C C . PRO A 1 90 ? 4.444 13.466 -20.198 1.00 91.06 90 PRO A C 1
ATOM 685 O O . PRO A 1 90 ? 4.813 12.420 -19.657 1.00 91.06 90 PRO A O 1
ATOM 688 N N . ARG A 1 91 ? 3.238 13.558 -20.771 1.00 91.94 91 ARG A N 1
ATOM 689 C CA . ARG A 1 91 ? 2.292 12.435 -20.839 1.00 91.94 91 ARG A CA 1
ATOM 690 C C . ARG A 1 91 ? 2.789 11.324 -21.763 1.00 91.94 91 ARG A C 1
ATOM 692 O O . ARG A 1 91 ? 2.617 10.146 -21.442 1.00 91.94 91 ARG A O 1
ATOM 699 N N . GLU A 1 92 ? 3.399 11.687 -22.885 1.00 89.75 92 GLU A N 1
ATOM 700 C CA . GLU A 1 92 ? 3.926 10.731 -23.852 1.00 89.75 92 GLU A CA 1
ATOM 701 C C . GLU A 1 92 ? 5.194 10.055 -23.326 1.00 89.75 92 GLU A C 1
ATOM 703 O O . GLU A 1 92 ? 5.268 8.823 -23.339 1.00 89.75 92 GLU A O 1
ATOM 708 N N . ALA A 1 93 ? 6.122 10.824 -22.748 1.00 87.94 93 ALA A N 1
ATOM 709 C CA . ALA A 1 93 ? 7.312 10.291 -22.087 1.00 87.94 93 ALA A CA 1
ATOM 710 C C . ALA A 1 93 ? 6.940 9.260 -21.003 1.00 87.94 93 ALA A C 1
ATOM 712 O O . ALA A 1 93 ? 7.449 8.135 -20.979 1.00 87.94 93 ALA A O 1
ATOM 713 N N . ARG A 1 94 ? 5.956 9.587 -20.149 1.00 86.19 94 ARG A N 1
ATOM 714 C CA . ARG A 1 94 ? 5.450 8.668 -19.114 1.00 86.19 94 ARG A CA 1
ATOM 715 C C . ARG A 1 94 ? 4.856 7.389 -19.695 1.00 86.19 94 ARG A C 1
ATOM 717 O O . ARG A 1 94 ? 5.044 6.330 -19.096 1.00 86.19 94 ARG A O 1
ATOM 724 N N . ARG A 1 95 ? 4.123 7.483 -20.812 1.00 85.06 95 ARG A N 1
ATOM 725 C CA . ARG A 1 95 ? 3.518 6.326 -21.489 1.00 85.06 95 ARG A CA 1
ATOM 726 C C . ARG A 1 95 ? 4.599 5.408 -22.051 1.00 85.06 95 ARG A C 1
ATOM 728 O O . ARG A 1 95 ? 4.545 4.214 -21.775 1.00 85.06 95 ARG A O 1
ATOM 735 N N . ARG A 1 96 ? 5.576 5.958 -22.779 1.00 84.88 96 ARG A N 1
ATOM 736 C CA . ARG A 1 96 ? 6.673 5.183 -23.384 1.00 84.88 96 ARG A CA 1
ATOM 737 C C . ARG A 1 96 ? 7.601 4.556 -22.335 1.00 84.88 96 ARG A C 1
ATOM 739 O O . ARG A 1 96 ? 8.118 3.471 -22.559 1.00 84.88 96 ARG A O 1
ATOM 746 N N . GLY A 1 97 ? 7.747 5.180 -21.163 1.00 86.19 97 GLY A N 1
ATOM 747 C CA . GLY A 1 97 ? 8.579 4.661 -20.070 1.00 86.19 97 GLY A CA 1
ATOM 748 C C . GLY A 1 97 ? 7.871 3.821 -19.009 1.00 86.19 97 GLY A C 1
ATOM 749 O O . GLY A 1 97 ? 8.499 3.467 -18.018 1.00 86.19 97 GLY A O 1
ATOM 750 N N . ARG A 1 98 ? 6.575 3.519 -19.133 1.00 82.69 98 ARG A N 1
ATOM 751 C CA . ARG A 1 98 ? 5.773 2.925 -18.042 1.00 82.69 98 ARG A CA 1
ATOM 752 C C . ARG A 1 98 ? 6.309 1.587 -17.502 1.00 82.69 98 ARG A C 1
ATOM 754 O O . ARG A 1 98 ? 6.243 1.373 -16.297 1.00 82.69 98 ARG A O 1
ATOM 761 N N . PHE A 1 99 ? 6.865 0.746 -18.372 1.00 89.06 99 PHE A N 1
ATOM 762 C CA . PHE A 1 99 ? 7.360 -0.601 -18.043 1.00 89.06 99 PHE A CA 1
ATOM 763 C C . PHE A 1 99 ? 8.879 -0.736 -18.206 1.00 89.06 99 PHE A C 1
ATOM 765 O O . PHE A 1 99 ? 9.413 -1.836 -18.203 1.00 89.06 99 PHE A O 1
ATOM 772 N N . ARG A 1 100 ? 9.598 0.378 -18.383 1.00 87.06 100 ARG A N 1
ATOM 773 C CA . ARG A 1 100 ? 11.047 0.364 -18.654 1.00 87.06 100 ARG A CA 1
ATOM 774 C C . ARG A 1 100 ? 11.890 0.882 -17.490 1.00 87.06 100 ARG A C 1
ATOM 776 O O . ARG A 1 100 ? 13.073 0.589 -17.424 1.00 87.06 100 ARG A O 1
ATOM 783 N N . ARG A 1 101 ? 11.279 1.613 -16.550 1.00 83.25 101 ARG A N 1
ATOM 784 C CA . ARG A 1 101 ? 11.986 2.315 -15.458 1.00 83.25 101 ARG A CA 1
ATOM 785 C C . ARG A 1 101 ? 12.721 1.398 -14.482 1.00 83.25 101 ARG A C 1
ATOM 787 O O . ARG A 1 101 ? 13.544 1.892 -13.725 1.00 83.25 101 ARG A O 1
ATOM 794 N N . GLY A 1 102 ? 12.397 0.108 -14.453 1.00 88.31 102 GLY A N 1
ATOM 795 C CA . GLY A 1 102 ? 13.075 -0.864 -13.607 1.00 88.31 102 GLY A CA 1
ATOM 796 C C . GLY A 1 102 ? 14.404 -1.367 -14.167 1.00 88.31 102 GLY A C 1
ATOM 797 O O . GLY A 1 102 ? 15.187 -1.904 -13.393 1.00 88.31 102 GLY A O 1
ATOM 798 N N . ARG A 1 103 ? 14.670 -1.199 -15.474 1.00 86.81 103 ARG A N 1
ATOM 799 C CA . ARG A 1 103 ? 15.860 -1.772 -16.136 1.00 86.81 103 ARG A CA 1
ATOM 800 C C . ARG A 1 103 ? 17.174 -1.186 -15.630 1.00 86.81 103 ARG A C 1
ATOM 802 O O . ARG A 1 103 ? 18.156 -1.908 -15.527 1.00 86.81 103 ARG A O 1
ATOM 809 N N . ASP A 1 104 ? 17.158 0.092 -15.271 1.00 87.19 104 ASP A N 1
ATOM 810 C CA . ASP A 1 104 ? 18.352 0.814 -14.820 1.00 87.19 104 ASP A CA 1
ATOM 811 C C . ASP A 1 104 ? 18.567 0.727 -13.299 1.00 87.19 104 ASP A C 1
ATOM 813 O O . ASP A 1 104 ? 19.525 1.284 -12.763 1.00 87.19 104 ASP A O 1
ATOM 817 N N . VAL A 1 105 ? 17.670 0.054 -12.568 1.00 91.19 105 VAL A N 1
ATOM 818 C CA . VAL A 1 105 ? 17.776 -0.086 -11.112 1.00 91.19 105 VAL A CA 1
ATOM 819 C C . VAL A 1 105 ? 18.743 -1.217 -10.780 1.00 91.19 105 VAL A C 1
ATOM 821 O O . VAL A 1 105 ? 18.548 -2.364 -11.183 1.00 91.19 105 VAL A O 1
ATOM 824 N N . LEU A 1 106 ? 19.766 -0.921 -9.978 1.00 94.31 106 LEU A N 1
ATOM 825 C CA . LEU A 1 106 ? 20.712 -1.937 -9.528 1.00 94.31 106 LEU A CA 1
ATOM 826 C C . LEU A 1 106 ? 20.022 -2.970 -8.629 1.00 94.31 106 LEU A C 1
ATOM 828 O O . LEU A 1 106 ? 19.216 -2.633 -7.758 1.00 94.31 106 LEU A O 1
ATOM 832 N N . ALA A 1 107 ? 20.435 -4.233 -8.752 1.00 94.19 107 ALA A N 1
ATOM 833 C CA . ALA A 1 107 ? 19.952 -5.306 -7.881 1.00 94.19 107 ALA A CA 1
ATOM 834 C C . ALA A 1 107 ? 20.176 -4.989 -6.389 1.00 94.19 107 ALA A C 1
ATOM 836 O O . ALA A 1 107 ? 19.326 -5.289 -5.550 1.00 94.19 107 ALA A O 1
ATOM 837 N N . LEU A 1 108 ? 21.294 -4.332 -6.057 1.00 95.94 108 LEU A N 1
ATOM 838 C CA . LEU A 1 108 ? 21.578 -3.879 -4.696 1.00 95.94 108 LEU A CA 1
ATOM 839 C C . LEU A 1 108 ? 20.521 -2.884 -4.195 1.00 95.94 108 LEU A C 1
ATOM 841 O O . LEU A 1 108 ? 20.026 -3.040 -3.079 1.00 95.94 108 LEU A O 1
ATOM 845 N N . ASP A 1 109 ? 20.141 -1.904 -5.015 1.00 94.50 109 ASP A N 1
ATOM 846 C CA . ASP A 1 109 ? 19.150 -0.888 -4.647 1.00 94.50 109 ASP A CA 1
ATOM 847 C C . ASP A 1 109 ? 17.763 -1.497 -4.463 1.00 94.50 109 ASP A C 1
ATOM 849 O O . ASP A 1 109 ? 17.035 -1.124 -3.540 1.00 94.50 109 ASP A O 1
ATOM 853 N N . TYR A 1 110 ? 17.410 -2.479 -5.294 1.00 94.56 110 TYR A N 1
ATOM 854 C CA . TYR A 1 110 ? 16.176 -3.238 -5.133 1.00 94.56 110 TYR A CA 1
ATOM 855 C C . TYR A 1 110 ? 16.158 -4.010 -3.804 1.00 94.56 110 TYR A C 1
ATOM 857 O O . TYR A 1 110 ? 15.209 -3.883 -3.028 1.00 94.56 110 TYR A O 1
ATOM 865 N N . VAL A 1 111 ? 17.232 -4.740 -3.476 1.00 95.44 111 VAL A N 1
ATOM 866 C CA . VAL A 1 111 ? 17.343 -5.476 -2.202 1.00 95.44 111 VAL A CA 1
ATOM 867 C C . VAL A 1 111 ? 17.271 -4.528 -1.003 1.00 95.44 111 VAL A C 1
ATOM 869 O O . VAL A 1 111 ? 16.596 -4.827 -0.016 1.00 95.44 111 VAL A O 1
ATOM 872 N N . GLN A 1 112 ? 17.919 -3.364 -1.075 1.00 94.62 112 GLN A N 1
ATOM 873 C CA . GLN A 1 112 ? 17.829 -2.356 -0.017 1.00 94.62 112 GLN A CA 1
ATOM 874 C C . GLN A 1 112 ? 16.413 -1.780 0.105 1.00 94.62 112 GLN A C 1
ATOM 876 O O . GLN A 1 112 ? 15.939 -1.573 1.223 1.00 94.62 112 GLN A O 1
ATOM 881 N N . SER A 1 113 ? 15.695 -1.583 -1.006 1.00 94.38 113 SER A N 1
ATOM 882 C CA . SER A 1 113 ? 14.289 -1.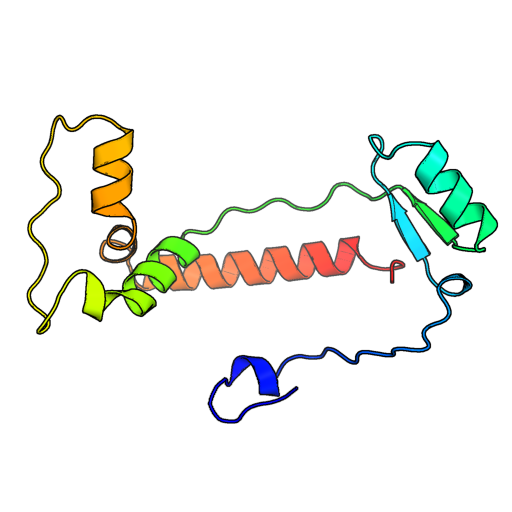175 -0.955 1.00 94.38 113 SER A CA 1
ATOM 883 C C . SER A 1 113 ? 13.403 -2.233 -0.298 1.00 94.38 113 SER A C 1
ATOM 885 O O . SER A 1 113 ? 12.522 -1.860 0.474 1.00 94.38 113 SER A O 1
ATOM 887 N N . GLN A 1 114 ? 13.632 -3.527 -0.546 1.00 94.62 114 GLN A N 1
ATOM 888 C CA . GLN A 1 114 ? 12.876 -4.598 0.120 1.00 94.62 114 GLN A CA 1
ATOM 889 C C . GLN A 1 114 ? 13.145 -4.630 1.631 1.00 94.62 114 GLN A C 1
ATOM 891 O O . GLN A 1 114 ? 12.221 -4.809 2.423 1.00 94.62 114 GLN A O 1
ATOM 896 N N . ARG A 1 115 ? 14.389 -4.371 2.059 1.00 94.94 115 ARG A N 1
ATOM 897 C CA . ARG A 1 115 ? 14.730 -4.242 3.487 1.00 94.94 115 ARG A CA 1
ATOM 898 C C . ARG A 1 115 ? 14.017 -3.066 4.149 1.00 94.94 115 ARG A C 1
ATOM 900 O O . ARG A 1 115 ? 13.447 -3.234 5.221 1.00 94.94 115 ARG A O 1
ATOM 907 N N . ARG A 1 116 ? 14.014 -1.893 3.509 1.00 95.06 116 ARG A N 1
ATOM 908 C CA . ARG A 1 116 ? 13.297 -0.708 4.015 1.00 95.06 116 ARG A CA 1
ATOM 909 C C . ARG A 1 116 ? 11.791 -0.941 4.081 1.00 95.06 116 ARG A C 1
ATOM 911 O O . ARG A 1 116 ? 11.167 -0.563 5.062 1.00 95.06 116 ARG A O 1
ATOM 918 N N . ARG A 1 117 ? 11.222 -1.623 3.081 1.00 94.94 117 ARG A N 1
ATOM 919 C CA . ARG A 1 117 ? 9.811 -2.027 3.091 1.00 94.94 117 ARG A CA 1
ATOM 920 C C . ARG A 1 117 ? 9.491 -2.934 4.280 1.00 94.94 117 ARG A C 1
ATOM 922 O O . ARG A 1 117 ? 8.473 -2.723 4.922 1.00 94.94 117 ARG A O 1
ATOM 929 N N . LEU A 1 118 ? 10.352 -3.904 4.599 1.00 94.62 118 LEU A N 1
ATOM 930 C CA . LEU A 1 118 ? 10.157 -4.761 5.772 1.00 94.62 118 LEU A CA 1
ATOM 931 C C . LEU A 1 118 ? 10.175 -3.963 7.084 1.00 94.62 118 LEU A C 1
ATOM 933 O O . LEU A 1 118 ? 9.397 -4.267 7.979 1.00 94.62 118 LEU A O 1
ATOM 937 N N . ILE A 1 119 ? 11.049 -2.961 7.203 1.00 95.75 119 ILE A N 1
ATOM 938 C CA . ILE A 1 119 ? 11.078 -2.072 8.375 1.00 95.75 119 ILE A CA 1
ATOM 939 C C . ILE A 1 119 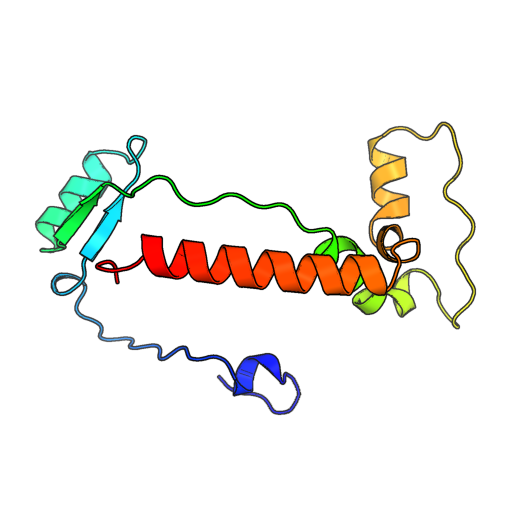? 9.754 -1.308 8.481 1.00 95.75 119 ILE A C 1
ATOM 941 O O . ILE A 1 119 ? 9.098 -1.400 9.510 1.00 95.75 119 ILE A O 1
ATOM 945 N N . LEU A 1 120 ? 9.305 -0.683 7.388 1.00 96.31 120 LEU A N 1
ATOM 946 C CA . LEU A 1 120 ? 8.026 0.031 7.343 1.00 96.31 120 LEU A CA 1
ATOM 947 C C . LEU A 1 120 ? 6.836 -0.868 7.710 1.00 96.31 120 LEU A C 1
ATOM 949 O O . LEU A 1 120 ? 5.925 -0.441 8.405 1.00 96.31 120 LEU A O 1
ATOM 953 N N . MET A 1 121 ? 6.832 -2.125 7.256 1.00 94.62 121 MET A N 1
ATOM 954 C CA . MET A 1 121 ? 5.785 -3.088 7.613 1.00 94.62 121 MET A CA 1
ATOM 955 C C . MET A 1 121 ? 5.769 -3.409 9.111 1.00 94.62 121 MET A C 1
ATOM 957 O O . MET A 1 121 ? 4.697 -3.638 9.658 1.00 94.62 121 MET A O 1
ATOM 961 N N . LYS A 1 122 ? 6.931 -3.424 9.774 1.00 96.12 122 LYS A N 1
ATOM 962 C CA . LYS A 1 122 ? 7.015 -3.628 11.226 1.00 96.12 122 LYS A CA 1
ATOM 963 C C . LYS A 1 122 ? 6.545 -2.400 11.996 1.00 96.12 122 LYS A C 1
ATOM 965 O O . LYS A 1 122 ? 5.775 -2.551 12.929 1.00 96.12 122 LYS A O 1
ATOM 970 N N . GLU A 1 123 ? 6.940 -1.208 11.560 1.00 96.81 123 GLU A N 1
ATOM 971 C CA . GLU A 1 123 ? 6.436 0.051 12.126 1.00 96.81 123 GLU A CA 1
ATOM 972 C C . GLU A 1 123 ? 4.911 0.142 11.971 1.00 96.81 123 GLU A C 1
ATOM 974 O O . GLU A 1 123 ? 4.203 0.492 12.907 1.00 96.81 123 GLU A O 1
ATOM 979 N N . MET A 1 124 ? 4.383 -0.248 10.805 1.00 95.94 124 MET A N 1
ATOM 980 C CA . MET A 1 124 ? 2.940 -0.336 10.576 1.00 95.94 124 MET A CA 1
ATOM 981 C C . MET A 1 124 ? 2.279 -1.346 11.518 1.00 95.94 124 MET A C 1
ATOM 983 O O . MET A 1 124 ? 1.219 -1.065 12.058 1.00 95.94 124 MET A O 1
ATOM 987 N N . GLN A 1 125 ? 2.892 -2.515 11.719 1.00 95.12 125 GLN A N 1
ATOM 988 C CA . GLN A 1 125 ? 2.373 -3.525 12.640 1.00 95.12 125 GLN A CA 1
ATOM 989 C C . GLN A 1 125 ? 2.290 -2.993 14.077 1.00 95.12 125 GLN A C 1
ATOM 991 O O . GLN A 1 125 ? 1.326 -3.296 14.766 1.00 95.12 125 GLN A O 1
ATOM 996 N N . GLU A 1 126 ? 3.272 -2.204 14.518 1.00 96.06 126 GLU A N 1
ATOM 997 C CA . GLU A 1 126 ? 3.252 -1.560 15.837 1.00 96.06 126 GLU A CA 1
ATOM 998 C C . GLU A 1 126 ? 2.133 -0.513 15.944 1.00 96.06 126 GLU A C 1
ATOM 1000 O O . GLU A 1 126 ? 1.442 -0.467 16.955 1.00 96.06 126 GLU A O 1
ATOM 1005 N N . VAL A 1 127 ? 1.911 0.292 14.899 1.00 95.75 127 VAL A N 1
ATOM 1006 C CA . VAL A 1 127 ? 0.819 1.285 14.860 1.00 95.75 127 VAL A CA 1
ATOM 1007 C C . VAL A 1 127 ? -0.566 0.636 14.836 1.00 95.75 127 VAL A C 1
ATOM 1009 O O . VAL A 1 127 ? -1.507 1.193 15.391 1.00 95.75 127 VAL A O 1
ATOM 1012 N N . MET A 1 128 ? -0.690 -0.532 14.206 1.00 94.94 128 MET A N 1
ATOM 1013 C CA . MET A 1 128 ? -1.946 -1.281 14.121 1.00 94.94 128 MET A CA 1
ATOM 1014 C C . MET A 1 128 ? -2.237 -2.119 15.377 1.00 94.94 128 MET A C 1
ATOM 1016 O O . MET A 1 128 ? -3.280 -2.767 15.435 1.00 94.94 128 MET A O 1
ATOM 1020 N N . ASP A 1 129 ? -1.352 -2.130 16.381 1.00 95.19 129 ASP A N 1
ATOM 1021 C CA . ASP A 1 129 ? -1.606 -2.845 17.634 1.00 95.19 129 ASP A CA 1
ATOM 1022 C C . ASP A 1 129 ? -2.842 -2.271 18.344 1.00 95.19 129 ASP A C 1
ATOM 1024 O O . ASP A 1 129 ? -2.941 -1.069 18.592 1.00 95.19 129 ASP A O 1
ATOM 1028 N N . GLY A 1 130 ? -3.799 -3.143 18.663 1.00 93.44 130 GLY A N 1
ATOM 1029 C CA . GLY A 1 130 ? -5.079 -2.760 19.265 1.00 93.44 130 GLY A CA 1
ATOM 1030 C C . GLY A 1 130 ? -6.202 -2.418 18.278 1.00 93.44 130 GLY A C 1
ATOM 1031 O O . GLY A 1 130 ? -7.302 -2.115 18.739 1.00 93.44 130 GLY A O 1
ATOM 1032 N N . PHE A 1 131 ? -5.960 -2.505 16.967 1.00 94.56 131 PHE A N 1
ATOM 1033 C CA . PHE A 1 131 ? -6.984 -2.418 15.921 1.00 94.56 131 PHE A CA 1
ATOM 1034 C C . PHE A 1 131 ? -7.240 -3.791 15.282 1.00 94.56 131 PHE A C 1
ATOM 1036 O O . PHE A 1 131 ? -6.378 -4.673 15.340 1.00 94.56 131 PHE A O 1
ATOM 1043 N N . ASP A 1 132 ? -8.418 -3.954 14.674 1.00 91.38 132 ASP A N 1
ATOM 1044 C CA . ASP A 1 132 ? -8.854 -5.175 13.973 1.00 91.38 132 ASP A CA 1
ATOM 1045 C C . ASP A 1 132 ? -8.902 -4.998 12.442 1.00 91.38 132 ASP A C 1
ATOM 1047 O O . ASP A 1 132 ? -9.346 -3.923 11.967 1.00 91.38 132 ASP A O 1
#